Protein AF-A0A084W776-F1 (afdb_monomer_lite)

InterPro domains:
  IPR031701 Homeobox protein SIX1, N-terminal SD domain [PF16878] (40-99)

Secondary structure (DSSP, 8-state):
-----------PPPPPPPP----------------------HHHHHHHHHHHHHTT-HHHHHHHHHHS-TT-TTHHHHHT-HHHHHHHHHHHHHTT---

Radius of gyration: 31.27 Å; chains: 1; bounding box: 95×50×40 Å

pLDDT: mean 70.88, std 15.48, range [46.03, 92.38]

Structure (mmCIF, N/CA/C/O backbone):
data_AF-A0A084W776-F1
#
_entry.id   AF-A0A084W776-F1
#
loop_
_atom_site.group_PDB
_atom_site.id
_atom_site.type_symbol
_atom_site.label_atom_id
_atom_site.label_alt_id
_atom_site.label_comp_id
_atom_site.label_asym_id
_atom_site.label_entity_id
_atom_site.label_seq_id
_atom_site.pdbx_PDB_ins_code
_atom_site.Cartn_x
_atom_site.Cartn_y
_atom_site.Cartn_z
_atom_site.occupancy
_atom_site.B_iso_or_equiv
_atom_site.auth_seq_id
_atom_site.auth_comp_id
_atom_site.auth_asym_id
_atom_site.auth_atom_id
_atom_site.pdbx_PDB_model_num
ATOM 1 N N . MET A 1 1 ? -83.145 31.725 4.572 1.00 51.12 1 MET A N 1
ATOM 2 C CA . MET A 1 1 ? -83.324 32.015 3.129 1.00 51.12 1 MET A CA 1
ATOM 3 C C . MET A 1 1 ? -81.956 32.486 2.643 1.00 51.12 1 MET A C 1
ATOM 5 O O . MET A 1 1 ? -81.439 33.392 3.265 1.00 51.12 1 MET A O 1
ATOM 9 N N . ALA A 1 2 ? -81.236 31.875 1.710 1.00 50.31 2 ALA A N 1
ATOM 10 C CA . ALA A 1 2 ? -81.645 31.116 0.544 1.00 50.31 2 ALA A CA 1
ATOM 11 C C . ALA A 1 2 ? -80.713 29.916 0.293 1.00 50.31 2 ALA A C 1
ATOM 13 O O . ALA A 1 2 ? -79.549 29.898 0.684 1.00 50.31 2 ALA A O 1
ATOM 14 N N . VAL A 1 3 ? -81.297 28.918 -0.356 1.00 51.03 3 VAL A N 1
ATOM 15 C CA . VAL A 1 3 ? -80.653 27.759 -0.963 1.00 51.03 3 VAL A CA 1
ATOM 16 C C . VAL A 1 3 ? -79.890 28.171 -2.224 1.00 51.03 3 VAL A C 1
ATOM 18 O O . VAL A 1 3 ? -80.374 28.998 -2.993 1.00 51.03 3 VAL A O 1
ATOM 21 N N . GLY A 1 4 ? -78.734 27.549 -2.454 1.00 50.03 4 GLY A N 1
ATOM 22 C CA . GLY A 1 4 ? -78.069 27.533 -3.756 1.00 50.03 4 GLY A CA 1
ATOM 23 C C . GLY A 1 4 ? -76.675 26.892 -3.727 1.00 50.03 4 GLY A C 1
ATOM 24 O O . GLY A 1 4 ? -75.698 27.591 -3.480 1.00 50.03 4 GLY A O 1
ATOM 25 N N . PRO A 1 5 ? -76.557 25.579 -3.981 1.00 61.25 5 PRO A N 1
ATOM 26 C CA . PRO A 1 5 ? -75.350 24.933 -4.515 1.00 61.25 5 PRO A CA 1
ATOM 27 C C . PRO A 1 5 ? -75.637 24.383 -5.942 1.00 61.25 5 PRO A C 1
ATOM 29 O O . PRO A 1 5 ? -76.776 24.496 -6.397 1.00 61.25 5 PRO A O 1
ATOM 32 N N . PRO A 1 6 ? -74.750 23.611 -6.605 1.00 59.25 6 PRO A N 1
ATOM 33 C CA . PRO A 1 6 ? -73.287 23.661 -6.770 1.00 59.25 6 PRO A CA 1
ATOM 34 C C . PRO A 1 6 ? -72.893 23.552 -8.281 1.00 59.25 6 PRO A C 1
ATOM 36 O O . PRO A 1 6 ? -73.735 23.716 -9.157 1.00 59.25 6 PRO A O 1
ATOM 39 N N . THR A 1 7 ? -71.642 23.146 -8.564 1.00 60.44 7 THR A N 1
ATOM 40 C CA . THR A 1 7 ? -71.061 22.654 -9.848 1.00 60.44 7 THR A CA 1
ATOM 41 C C . THR A 1 7 ? -70.506 23.744 -10.779 1.00 60.44 7 THR A C 1
ATOM 43 O O . THR A 1 7 ? -71.134 24.768 -10.982 1.00 60.44 7 THR A O 1
ATOM 46 N N . GLY A 1 8 ? -69.301 23.661 -11.345 1.00 46.03 8 GLY A N 1
ATOM 47 C CA . GLY A 1 8 ? -68.399 22.530 -11.578 1.00 46.03 8 GLY A CA 1
ATOM 48 C C . GLY A 1 8 ? -68.090 22.461 -13.080 1.00 46.03 8 GLY A C 1
ATOM 49 O O . GLY A 1 8 ? -69.009 22.295 -13.869 1.00 46.03 8 GLY A O 1
ATOM 50 N N . GLY A 1 9 ? -66.818 22.589 -13.473 1.00 50.72 9 GLY A N 1
ATOM 51 C CA . GLY A 1 9 ? -66.359 22.434 -14.865 1.00 50.72 9 GLY A CA 1
ATOM 52 C C . GLY A 1 9 ? -65.333 23.506 -15.245 1.00 50.72 9 GLY A C 1
ATOM 53 O O . GLY A 1 9 ? -65.693 24.644 -15.502 1.00 50.72 9 GLY A O 1
ATOM 54 N N . SER A 1 10 ? -64.031 23.265 -15.084 1.00 57.62 10 SER A N 1
ATOM 55 C CA . SER A 1 10 ? -63.167 22.523 -16.023 1.00 57.62 10 SER A CA 1
ATOM 56 C C . SER A 1 10 ? -63.066 23.200 -17.395 1.00 57.62 10 SER A C 1
ATOM 58 O O . SER A 1 10 ? -63.825 22.891 -18.305 1.00 57.62 10 SER A O 1
ATOM 60 N N . GLY A 1 11 ? -62.081 24.088 -17.552 1.00 52.09 11 GLY A N 1
ATOM 61 C CA . GLY A 1 11 ? -61.687 24.679 -18.833 1.00 52.09 11 GLY A CA 1
ATOM 62 C C . GLY A 1 11 ? -60.196 25.001 -18.819 1.00 52.09 11 GLY A C 1
ATOM 63 O O . GLY A 1 11 ? -59.794 26.089 -18.426 1.00 52.09 11 GLY A O 1
ATOM 64 N N . ASN A 1 12 ? -59.386 23.997 -19.153 1.00 60.50 12 ASN A N 1
ATOM 65 C CA . ASN A 1 12 ? -57.923 24.037 -19.230 1.00 60.50 12 ASN A CA 1
ATOM 66 C C . ASN A 1 12 ? -57.446 25.089 -20.268 1.00 60.50 12 ASN A C 1
ATOM 68 O O . ASN A 1 12 ? -58.114 25.241 -21.294 1.00 60.50 12 ASN A O 1
ATOM 72 N N . PRO A 1 13 ? -56.319 25.800 -20.054 1.00 66.12 13 PRO A N 1
ATOM 73 C CA . PRO A 1 13 ? -55.752 26.708 -21.055 1.00 66.12 13 PRO A CA 1
ATOM 74 C C . PRO A 1 13 ? -55.250 25.979 -22.328 1.00 66.12 13 PRO A C 1
ATOM 76 O O . PRO A 1 13 ? -54.944 24.787 -22.276 1.00 66.12 13 PRO A O 1
ATOM 79 N N . PRO A 1 14 ? -55.168 26.688 -23.475 1.00 67.06 14 PRO A N 1
ATOM 80 C CA . PRO A 1 14 ? -54.764 26.155 -24.785 1.00 67.06 14 PRO A CA 1
ATOM 81 C C . PRO A 1 14 ? -53.314 25.618 -24.827 1.00 67.06 14 PRO A C 1
ATOM 83 O O . PRO A 1 14 ? -52.508 25.928 -23.948 1.00 67.06 14 PRO A O 1
ATOM 86 N N . PRO A 1 15 ? -52.962 24.807 -25.848 1.00 57.78 15 PRO A N 1
ATOM 87 C CA . PRO A 1 15 ? -51.742 24.004 -25.859 1.00 57.78 15 PRO A CA 1
ATOM 88 C C . PRO A 1 15 ? -50.483 24.859 -26.030 1.00 57.78 15 PRO A C 1
ATOM 90 O O . PRO A 1 15 ? -50.262 25.477 -27.070 1.00 57.78 15 PRO A O 1
ATOM 93 N N . HIS A 1 16 ? -49.615 24.836 -25.021 1.00 63.41 16 HIS A N 1
ATOM 94 C CA . HIS A 1 16 ? -48.221 25.237 -25.178 1.00 63.41 16 HIS A CA 1
ATOM 95 C C . HIS A 1 16 ? -47.501 24.211 -26.074 1.00 63.41 16 HIS A C 1
ATOM 97 O O . HIS A 1 16 ? -47.747 23.009 -25.926 1.00 63.41 16 HIS A O 1
ATOM 103 N N . PRO A 1 17 ? -46.609 24.633 -26.988 1.00 59.88 17 PRO A N 1
ATOM 104 C CA . PRO A 1 17 ? -45.782 23.701 -27.741 1.00 59.88 17 PRO A CA 1
ATOM 105 C C . PRO A 1 17 ? -44.897 22.914 -26.766 1.00 59.88 17 PRO A C 1
ATOM 107 O O . PRO A 1 17 ? -44.188 23.492 -25.942 1.00 59.88 17 PRO A O 1
ATOM 110 N N . ALA A 1 18 ? -44.982 21.586 -26.843 1.00 54.16 18 ALA A N 1
ATOM 111 C CA . ALA A 1 18 ? -44.178 20.675 -26.044 1.00 54.16 18 ALA A CA 1
ATOM 112 C C . ALA A 1 18 ? -42.676 20.976 -26.226 1.00 54.16 18 ALA A C 1
ATOM 114 O O . ALA A 1 18 ? -42.231 21.154 -27.365 1.00 54.16 18 ALA A O 1
ATOM 115 N N . PRO A 1 19 ? -41.868 21.005 -25.150 1.00 65.00 19 PRO A N 1
ATOM 116 C CA . PRO A 1 19 ? -40.421 20.974 -25.301 1.00 65.00 19 PRO A CA 1
ATOM 117 C C . PRO A 1 19 ? -40.025 19.650 -25.977 1.00 65.00 19 PRO A C 1
ATOM 119 O O . PRO A 1 19 ? -40.644 18.618 -25.693 1.00 65.00 19 PRO A O 1
ATOM 122 N N . PRO A 1 20 ? -39.009 19.631 -26.858 1.00 59.19 20 PRO A N 1
ATOM 123 C CA . PRO A 1 20 ? -38.501 18.380 -27.394 1.00 59.19 20 PRO A CA 1
ATOM 124 C C . PRO A 1 20 ? -37.993 17.527 -26.228 1.00 59.19 20 PRO A C 1
ATOM 126 O O . PRO A 1 20 ? -37.001 17.856 -25.578 1.00 59.19 20 PRO A O 1
ATOM 129 N N .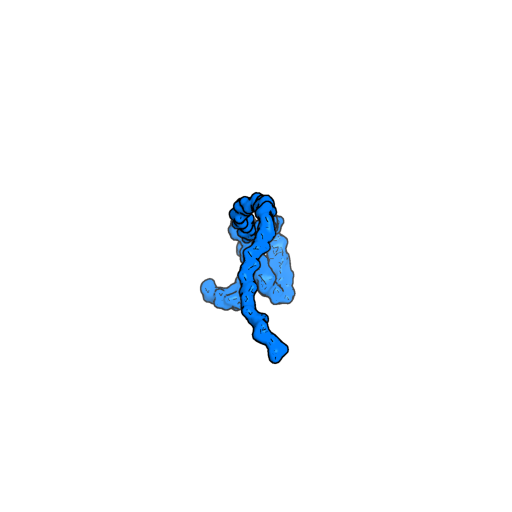 VAL A 1 21 ? -38.707 16.434 -25.958 1.00 55.50 21 VAL A N 1
ATOM 130 C CA . VAL A 1 21 ? -38.248 15.320 -25.132 1.00 55.50 21 VAL A CA 1
ATOM 131 C C . VAL A 1 21 ? -36.968 14.787 -25.759 1.00 55.50 21 VAL A C 1
ATOM 133 O O . VAL A 1 21 ? -37.000 14.012 -26.710 1.00 55.50 21 VAL A O 1
ATOM 136 N N . GLN A 1 22 ? -35.828 15.255 -25.257 1.00 56.84 22 GLN A N 1
ATOM 137 C CA . GLN A 1 22 ? -34.552 14.630 -25.550 1.00 56.84 22 GLN A CA 1
ATOM 138 C C . GLN A 1 22 ? -34.550 13.245 -24.898 1.00 56.84 22 GLN A C 1
ATOM 140 O O . GLN A 1 22 ? -34.669 13.158 -23.669 1.00 56.84 22 GLN A O 1
ATOM 145 N N . PRO A 1 23 ? -34.419 12.153 -25.668 1.00 51.50 23 PRO A N 1
ATOM 146 C CA . PRO A 1 23 ? -34.101 10.868 -25.087 1.00 51.50 23 PRO A CA 1
ATOM 147 C C . PRO A 1 23 ? -32.646 10.946 -24.631 1.00 51.50 23 PRO A C 1
ATOM 149 O O . PRO A 1 23 ? -31.726 10.766 -25.422 1.00 51.50 23 PRO A O 1
ATOM 152 N N . HIS A 1 24 ? -32.431 11.246 -23.355 1.00 53.59 24 HIS A N 1
ATOM 153 C CA . HIS A 1 24 ? -31.173 10.923 -22.706 1.00 53.59 24 HIS A CA 1
ATOM 154 C C . HIS A 1 24 ? -31.263 9.449 -22.292 1.00 53.59 24 HIS A C 1
ATOM 156 O O . HIS A 1 24 ? -31.883 9.156 -21.265 1.00 53.59 24 HIS A O 1
ATOM 162 N N . PRO A 1 25 ? -30.658 8.486 -23.011 1.00 53.50 25 PRO A N 1
ATOM 163 C CA . PRO A 1 25 ? -30.116 7.357 -22.293 1.00 53.50 25 PRO A CA 1
ATOM 164 C C . PRO A 1 25 ? -29.0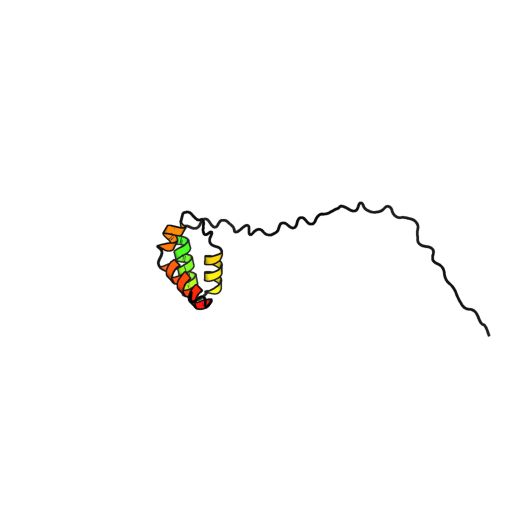44 7.952 -21.383 1.00 53.50 25 PRO A C 1
ATOM 166 O O . PRO A 1 25 ? -28.071 8.551 -21.844 1.00 53.50 25 PRO A O 1
ATOM 169 N N . ILE A 1 26 ? -29.297 7.856 -20.082 1.00 54.50 26 ILE A N 1
ATOM 170 C CA . ILE A 1 26 ? -28.336 8.087 -19.013 1.00 54.50 26 ILE A CA 1
ATOM 171 C C . ILE A 1 26 ? -27.166 7.143 -19.293 1.00 54.50 26 ILE A C 1
ATOM 173 O O . ILE A 1 26 ? -27.121 6.018 -18.803 1.00 54.50 26 ILE A O 1
ATOM 177 N N . LEU A 1 27 ? -26.223 7.576 -20.127 1.00 55.28 27 LEU A N 1
ATOM 178 C CA . LEU A 1 27 ? -24.911 6.974 -20.182 1.00 55.28 27 LEU A CA 1
ATOM 179 C C . LEU A 1 27 ? -24.192 7.537 -18.968 1.00 55.28 27 LEU A C 1
ATOM 181 O O . LEU A 1 27 ? -23.409 8.475 -19.067 1.00 55.28 27 LEU A O 1
ATOM 185 N N . ALA A 1 28 ? -24.539 7.009 -17.793 1.00 54.47 28 ALA A N 1
ATOM 186 C CA . ALA A 1 28 ? -23.638 7.079 -16.669 1.00 54.47 28 ALA A CA 1
ATOM 187 C C . ALA A 1 28 ? -22.313 6.511 -17.192 1.00 54.47 28 ALA A C 1
ATOM 189 O O . ALA A 1 28 ? -22.270 5.326 -17.548 1.00 54.47 28 ALA A O 1
ATOM 190 N N . PRO A 1 29 ? -21.228 7.301 -17.263 1.00 49.34 29 PRO A N 1
ATOM 191 C CA . PRO A 1 29 ? -19.933 6.684 -17.159 1.00 49.34 29 PRO A CA 1
ATOM 192 C C . PRO A 1 29 ? -19.989 6.072 -15.768 1.00 49.34 29 PRO A C 1
ATOM 194 O O . PRO A 1 29 ? -19.977 6.775 -14.756 1.00 49.34 29 PRO A O 1
ATOM 197 N N . SER A 1 30 ? -20.133 4.751 -15.709 1.00 52.66 30 SER A N 1
ATOM 198 C CA . SER A 1 30 ? -19.641 4.042 -14.541 1.00 52.66 30 SER A CA 1
ATOM 199 C C . SER A 1 30 ? -18.270 4.659 -14.265 1.00 52.66 30 SER A C 1
ATOM 201 O O . SER A 1 30 ? -17.495 4.781 -15.223 1.00 52.66 30 SER A O 1
ATOM 203 N N . PRO A 1 31 ? -17.947 5.100 -13.039 1.00 53.69 31 PRO A N 1
ATOM 204 C CA . PRO A 1 31 ? -16.561 5.304 -12.691 1.00 53.69 31 PRO A CA 1
ATOM 205 C C . PRO A 1 31 ? -15.950 3.902 -12.714 1.00 53.69 31 PRO A C 1
ATOM 207 O O . PRO A 1 31 ? -15.772 3.259 -11.683 1.00 53.69 31 PRO A O 1
ATOM 210 N N . LEU A 1 32 ? -15.677 3.389 -13.920 1.00 51.97 32 LEU A N 1
ATOM 211 C CA . LEU A 1 32 ? -14.557 2.519 -14.168 1.00 51.97 32 LEU A CA 1
ATOM 212 C C . LEU A 1 32 ? -13.415 3.344 -13.646 1.00 51.97 32 LEU A C 1
ATOM 214 O O . LEU A 1 32 ? -12.976 4.269 -14.323 1.00 51.97 32 LEU A O 1
ATOM 218 N N . PHE A 1 33 ? -13.134 3.099 -12.368 1.00 56.59 33 PHE A N 1
ATOM 219 C CA . PHE A 1 33 ? -11.941 3.408 -11.630 1.00 56.59 33 PHE A CA 1
ATOM 220 C C . PHE A 1 33 ? -10.846 3.754 -12.633 1.00 56.59 33 PHE A C 1
ATOM 222 O O . PHE A 1 33 ? -10.068 2.898 -13.050 1.00 56.59 33 PHE A O 1
ATOM 229 N N . ALA A 1 34 ? -10.803 5.023 -13.043 1.00 49.97 34 ALA A N 1
ATOM 230 C CA . ALA A 1 34 ? -9.621 5.616 -13.612 1.00 49.97 34 ALA A CA 1
ATOM 231 C C . ALA A 1 34 ? -8.729 5.748 -12.389 1.00 49.97 34 ALA A C 1
ATOM 233 O O . ALA A 1 34 ? -8.601 6.818 -11.799 1.00 49.97 34 ALA A O 1
ATOM 234 N N . LEU A 1 35 ? -8.249 4.594 -11.912 1.00 51.47 35 LEU A N 1
ATOM 235 C CA . LEU A 1 35 ? -7.160 4.547 -10.979 1.00 51.47 35 LEU A CA 1
ATOM 236 C C . LEU A 1 35 ? -6.087 5.325 -11.720 1.00 51.47 35 LEU A C 1
ATOM 238 O O . LEU A 1 35 ? -5.732 4.920 -12.835 1.00 51.47 35 LEU A O 1
ATOM 242 N N . PRO A 1 36 ? -5.646 6.477 -11.189 1.00 48.25 36 PRO A N 1
ATOM 243 C CA . PRO A 1 36 ? -4.448 7.091 -11.717 1.00 48.25 36 PRO A CA 1
ATOM 244 C C . PRO A 1 36 ? -3.428 5.961 -11.802 1.00 48.25 36 PRO A C 1
ATOM 246 O O . PRO A 1 36 ? -3.233 5.234 -10.828 1.00 48.25 36 PRO A O 1
ATOM 249 N N . THR A 1 37 ? -2.881 5.719 -12.991 1.00 54.62 37 THR A N 1
ATOM 250 C CA . THR A 1 37 ? -1.776 4.776 -13.118 1.00 54.62 37 THR A CA 1
ATOM 251 C C . THR A 1 37 ? -0.641 5.391 -12.317 1.00 54.62 37 THR A C 1
ATOM 253 O O . THR A 1 37 ? 0.020 6.331 -12.752 1.00 54.62 37 THR A O 1
ATOM 256 N N . LEU A 1 38 ? -0.514 4.977 -11.061 1.00 55.28 38 LEU A N 1
ATOM 257 C CA . LEU A 1 38 ? 0.498 5.505 -10.177 1.00 55.28 38 LEU A CA 1
ATOM 258 C C . LEU A 1 38 ? 1.802 4.834 -10.591 1.00 55.28 38 LEU A C 1
ATOM 260 O O . LEU A 1 38 ? 2.093 3.709 -10.198 1.00 55.28 38 LEU A O 1
ATOM 264 N N . ASN A 1 39 ? 2.564 5.510 -11.452 1.00 59.94 39 ASN A N 1
ATOM 265 C CA . ASN A 1 39 ? 3.897 5.098 -11.882 1.00 59.94 39 ASN A CA 1
ATOM 266 C C . ASN A 1 39 ? 4.904 5.226 -10.724 1.00 59.94 39 ASN A C 1
ATOM 268 O O . ASN A 1 39 ? 5.828 6.034 -10.782 1.00 59.94 39 ASN A O 1
ATOM 272 N N . PHE A 1 40 ? 4.720 4.436 -9.668 1.00 66.94 40 PHE A N 1
ATOM 273 C CA . PHE A 1 40 ? 5.665 4.343 -8.564 1.00 66.94 40 PHE A CA 1
ATOM 274 C C . PHE A 1 40 ? 6.769 3.327 -8.869 1.00 66.94 40 PHE A C 1
ATOM 276 O O . PHE A 1 40 ? 6.537 2.263 -9.455 1.00 66.94 40 PHE A O 1
ATOM 283 N N . THR A 1 41 ? 7.988 3.647 -8.445 1.00 79.75 41 THR A N 1
ATOM 284 C CA . THR A 1 41 ? 9.094 2.681 -8.402 1.00 79.75 41 THR A CA 1
ATOM 285 C C . THR A 1 41 ? 8.945 1.765 -7.185 1.00 79.75 41 THR A C 1
ATOM 287 O O . THR A 1 41 ? 8.322 2.152 -6.196 1.00 79.75 41 THR A O 1
ATOM 290 N N . ALA A 1 42 ? 9.532 0.562 -7.215 1.00 77.62 42 ALA A N 1
ATOM 291 C CA . ALA A 1 42 ? 9.464 -0.369 -6.080 1.00 77.62 42 ALA A CA 1
ATOM 292 C C . ALA A 1 42 ? 9.979 0.268 -4.774 1.00 77.62 42 ALA A C 1
ATOM 294 O O . ALA A 1 42 ? 9.370 0.101 -3.720 1.00 77.62 42 ALA A O 1
ATOM 295 N N . SER A 1 43 ? 11.031 1.089 -4.871 1.00 82.69 43 SER A N 1
ATOM 296 C CA . SER A 1 43 ? 11.570 1.851 -3.741 1.00 82.69 43 SER A CA 1
ATOM 297 C C . SER A 1 43 ? 10.557 2.839 -3.152 1.00 82.69 43 SER A C 1
ATOM 299 O O . SER A 1 43 ? 10.402 2.884 -1.937 1.00 82.69 43 SER A O 1
ATOM 301 N N . GLN A 1 44 ? 9.812 3.577 -3.984 1.00 86.56 44 GLN A N 1
ATOM 302 C CA . GLN A 1 44 ? 8.788 4.507 -3.491 1.00 86.56 44 GLN A CA 1
ATOM 303 C C . GLN A 1 44 ? 7.647 3.778 -2.787 1.00 86.56 44 GLN A C 1
ATOM 305 O O . GLN A 1 44 ? 7.188 4.218 -1.737 1.00 86.56 44 GLN A O 1
ATOM 310 N N . VAL A 1 45 ? 7.194 2.657 -3.348 1.00 86.25 45 VAL A N 1
ATOM 311 C CA . VAL A 1 45 ? 6.130 1.861 -2.731 1.00 86.25 45 VAL A CA 1
ATOM 312 C C . VAL A 1 45 ? 6.597 1.277 -1.394 1.00 86.25 45 VAL A C 1
ATOM 314 O O . VAL A 1 45 ? 5.821 1.286 -0.442 1.00 86.25 45 VAL A O 1
ATOM 317 N N . ALA A 1 46 ? 7.857 0.836 -1.292 1.00 86.69 46 ALA A N 1
ATOM 318 C CA . ALA A 1 46 ? 8.448 0.389 -0.032 1.00 86.69 46 ALA A CA 1
ATOM 319 C C . ALA A 1 46 ? 8.453 1.509 1.021 1.00 86.69 46 ALA A C 1
ATOM 321 O O . ALA A 1 46 ? 7.929 1.301 2.111 1.00 86.69 46 ALA A O 1
ATOM 322 N N . THR A 1 47 ? 8.923 2.715 0.674 1.00 88.50 47 THR A N 1
ATOM 323 C CA . THR A 1 47 ? 8.902 3.873 1.586 1.00 88.50 47 THR A CA 1
ATOM 324 C C . THR A 1 47 ? 7.484 4.230 2.040 1.00 88.50 47 THR A C 1
ATOM 326 O O . THR A 1 47 ? 7.270 4.502 3.218 1.00 88.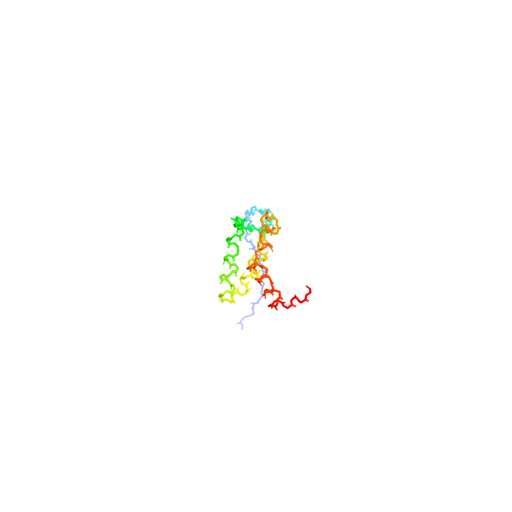50 47 THR A O 1
ATOM 329 N N . VAL A 1 48 ? 6.494 4.193 1.139 1.00 89.69 48 VAL A N 1
ATOM 330 C CA . VAL A 1 48 ? 5.087 4.454 1.496 1.00 89.69 48 VAL A CA 1
ATOM 331 C C . VAL A 1 48 ? 4.544 3.380 2.441 1.00 89.69 48 VAL A C 1
ATOM 333 O O . VAL A 1 48 ? 3.858 3.722 3.401 1.00 89.69 48 VAL A O 1
ATOM 336 N N . CYS A 1 49 ? 4.858 2.101 2.202 1.00 89.38 49 CYS A N 1
ATOM 337 C CA . CYS A 1 49 ? 4.458 1.013 3.099 1.00 89.38 49 CYS A CA 1
ATOM 338 C C . CYS A 1 49 ? 5.059 1.192 4.496 1.00 89.38 49 CYS A C 1
ATOM 340 O O . CYS A 1 49 ? 4.339 1.058 5.479 1.00 89.38 49 CYS A O 1
ATOM 342 N N . GLU A 1 50 ? 6.340 1.552 4.570 1.00 90.69 50 GLU A N 1
ATOM 343 C CA . GLU A 1 50 ? 7.071 1.765 5.821 1.00 90.69 50 GLU A CA 1
ATOM 344 C C . GLU A 1 50 ? 6.488 2.944 6.616 1.00 90.69 50 GLU A C 1
ATOM 346 O O . GLU A 1 50 ? 6.108 2.783 7.770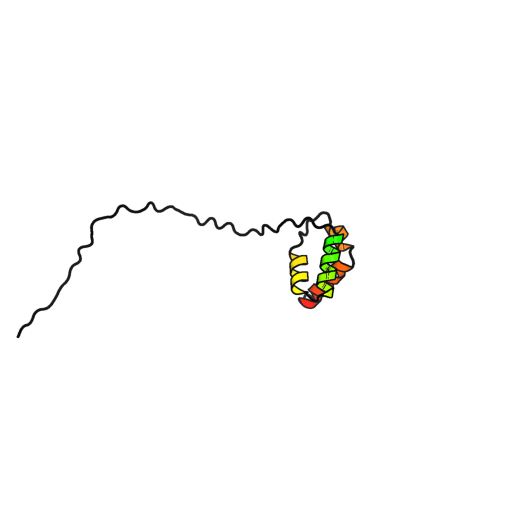 1.00 90.69 50 GLU A O 1
ATOM 351 N N . THR A 1 51 ? 6.258 4.091 5.967 1.00 92.38 51 THR A N 1
ATOM 352 C CA . THR A 1 51 ? 5.665 5.274 6.623 1.00 92.38 51 THR A CA 1
ATOM 353 C C . THR A 1 51 ? 4.242 5.014 7.132 1.00 92.38 51 THR A C 1
ATOM 355 O O . THR A 1 51 ? 3.863 5.482 8.210 1.00 92.38 51 THR A O 1
ATOM 358 N N . LEU A 1 52 ? 3.425 4.294 6.353 1.00 91.19 52 LEU A N 1
ATOM 359 C CA . LEU A 1 52 ? 2.055 3.945 6.743 1.00 91.19 52 LEU A CA 1
ATOM 360 C C . LEU A 1 52 ? 2.036 2.918 7.882 1.00 91.19 52 LEU A C 1
ATOM 362 O O . LEU A 1 52 ? 1.193 3.024 8.771 1.00 91.19 52 LEU A O 1
ATOM 366 N N . GLU A 1 53 ? 2.969 1.964 7.877 1.00 89.56 53 GLU A N 1
ATOM 367 C CA . GLU A 1 53 ? 3.170 1.019 8.976 1.00 89.56 53 GLU A CA 1
ATOM 368 C C . GLU A 1 53 ? 3.598 1.740 10.262 1.00 89.56 53 GLU A C 1
ATOM 370 O O . GLU A 1 53 ? 2.964 1.545 11.299 1.00 89.56 53 GLU A O 1
ATOM 375 N N . GLU A 1 54 ? 4.607 2.615 10.199 1.00 89.44 54 GLU A N 1
ATOM 376 C CA . GLU A 1 54 ? 5.104 3.383 11.351 1.00 89.44 54 GLU A CA 1
ATOM 377 C C . GLU A 1 54 ? 4.041 4.320 11.933 1.00 89.44 54 GLU A C 1
ATOM 379 O O . GLU A 1 54 ? 3.948 4.488 13.149 1.00 89.44 54 GLU A O 1
ATOM 384 N N . SER A 1 55 ? 3.202 4.901 11.073 1.00 90.62 55 SER A N 1
ATOM 385 C CA . SER A 1 55 ? 2.064 5.722 11.504 1.00 90.62 55 SER A CA 1
ATOM 386 C C . SER A 1 55 ? 0.908 4.891 12.078 1.00 90.62 55 SER A C 1
ATOM 388 O O . SER A 1 55 ? 0.003 5.455 12.691 1.00 90.62 55 SER A O 1
ATOM 390 N N . GLY A 1 56 ? 0.906 3.568 11.873 1.00 89.06 56 GLY A N 1
ATOM 391 C CA . GLY A 1 56 ? -0.194 2.678 12.251 1.00 89.06 56 GLY A CA 1
ATOM 392 C C . GLY A 1 56 ? -1.455 2.847 11.395 1.00 89.06 56 GLY A C 1
ATOM 393 O O . GLY A 1 56 ? -2.542 2.449 11.815 1.00 89.06 56 GLY A O 1
ATOM 394 N N . ASP A 1 57 ? -1.341 3.428 10.198 1.00 90.81 57 ASP A N 1
ATOM 395 C CA . ASP A 1 57 ? -2.471 3.744 9.316 1.00 90.81 57 ASP A CA 1
ATOM 396 C C . ASP A 1 57 ? -2.791 2.545 8.400 1.00 90.81 57 ASP A C 1
ATOM 398 O O . ASP A 1 57 ? -2.586 2.550 7.180 1.00 90.81 57 ASP A O 1
ATOM 402 N N . I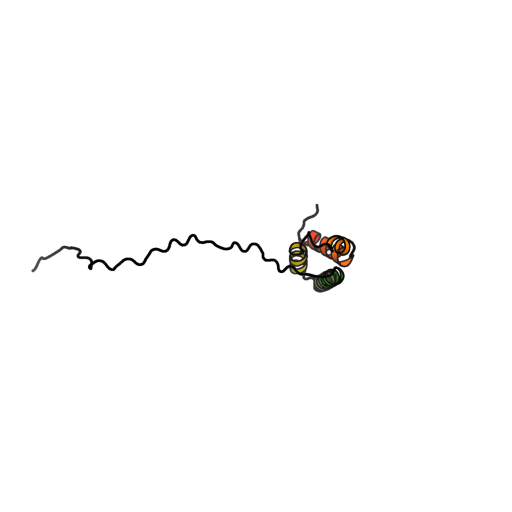LE A 1 58 ? -3.246 1.454 9.028 1.00 89.50 58 ILE A N 1
ATOM 403 C CA . ILE A 1 58 ? -3.438 0.152 8.369 1.00 89.50 58 ILE A CA 1
ATOM 404 C C . ILE A 1 58 ? -4.569 0.203 7.334 1.00 89.50 58 ILE A C 1
ATOM 406 O O . ILE A 1 58 ? -4.487 -0.459 6.300 1.00 89.50 58 ILE A O 1
ATOM 410 N N . GLU A 1 59 ? -5.601 1.020 7.555 1.00 89.44 59 GLU A N 1
ATOM 411 C CA . GLU A 1 59 ? -6.692 1.198 6.590 1.00 89.44 59 GLU A CA 1
ATOM 412 C C . GLU A 1 59 ? -6.189 1.811 5.276 1.00 89.44 59 GLU A C 1
ATOM 414 O O . GLU A 1 59 ? -6.532 1.334 4.187 1.00 89.44 59 GLU A O 1
ATOM 419 N N . ARG A 1 60 ? -5.324 2.833 5.353 1.00 88.88 60 ARG A N 1
ATOM 420 C CA . ARG A 1 60 ? -4.691 3.415 4.162 1.00 88.88 60 ARG A CA 1
ATOM 421 C C . ARG A 1 60 ? -3.686 2.470 3.535 1.00 88.88 60 ARG A C 1
ATOM 423 O O . ARG A 1 60 ? -3.653 2.389 2.309 1.00 88.88 60 ARG A O 1
ATOM 430 N N . LEU A 1 61 ? -2.923 1.730 4.337 1.00 89.31 61 LEU A N 1
ATOM 431 C CA . LEU A 1 61 ? -2.003 0.703 3.849 1.00 89.31 61 LEU A CA 1
ATOM 432 C C . LEU A 1 61 ? -2.745 -0.374 3.048 1.00 89.31 61 LEU A C 1
ATOM 434 O O . LEU A 1 61 ? -2.348 -0.706 1.931 1.00 89.31 61 LEU A O 1
ATOM 438 N N . ALA A 1 62 ? -3.876 -0.855 3.566 1.00 88.12 62 ALA A N 1
ATOM 439 C CA . ALA A 1 62 ? -4.747 -1.796 2.876 1.00 88.12 62 ALA A CA 1
ATOM 440 C C . ALA A 1 62 ? -5.295 -1.188 1.580 1.00 88.12 62 ALA A C 1
ATOM 442 O O . ALA A 1 62 ? -5.155 -1.781 0.512 1.00 88.12 62 ALA A O 1
ATOM 443 N N . ARG A 1 63 ? -5.855 0.028 1.632 1.00 86.25 63 ARG A N 1
ATOM 444 C CA . ARG A 1 63 ? -6.375 0.719 0.443 1.00 86.25 63 ARG A CA 1
ATOM 445 C C . ARG A 1 63 ? -5.295 0.898 -0.625 1.00 86.25 63 ARG A C 1
ATOM 447 O O . ARG A 1 63 ? -5.584 0.703 -1.803 1.00 86.25 63 ARG A O 1
ATOM 454 N N . PHE A 1 64 ? -4.076 1.245 -0.220 1.00 86.56 64 PHE A N 1
ATOM 455 C CA . PHE A 1 64 ? -2.928 1.427 -1.099 1.00 86.56 64 PHE A CA 1
ATOM 456 C C . PHE A 1 64 ? -2.535 0.111 -1.772 1.00 86.56 64 PHE A C 1
ATOM 458 O O . PHE A 1 64 ? -2.529 0.048 -2.998 1.00 86.56 64 PHE A O 1
ATOM 465 N N . LEU A 1 65 ? -2.334 -0.961 -0.998 1.00 83.12 65 LEU A N 1
ATOM 466 C CA . LEU A 1 65 ? -2.019 -2.293 -1.525 1.00 83.12 65 LEU A CA 1
ATOM 467 C C . LEU A 1 65 ? -3.101 -2.833 -2.472 1.00 83.12 65 LEU A C 1
ATOM 469 O O . LEU A 1 65 ? -2.772 -3.461 -3.473 1.00 83.12 65 LEU A O 1
ATOM 473 N N . TRP A 1 66 ? -4.377 -2.564 -2.189 1.00 81.81 66 TRP A N 1
ATOM 474 C CA . TRP A 1 66 ? -5.501 -2.949 -3.052 1.00 81.81 66 TRP A CA 1
ATOM 475 C C . TRP A 1 66 ? -5.633 -2.080 -4.308 1.00 81.81 66 TRP A C 1
ATOM 477 O O . TRP A 1 66 ? -6.180 -2.531 -5.311 1.00 81.81 66 TRP A O 1
ATOM 487 N N . SER A 1 67 ? -5.166 -0.832 -4.253 1.00 77.75 67 SER A N 1
ATOM 488 C CA . SER A 1 67 ? -5.208 0.099 -5.387 1.00 77.75 67 SER A CA 1
ATOM 489 C C . SER A 1 67 ? -3.981 -0.019 -6.287 1.00 77.75 67 SER A C 1
ATOM 491 O O . SER A 1 67 ? -3.994 0.523 -7.391 1.00 77.75 67 SER A O 1
ATOM 493 N N . LEU A 1 68 ? -2.927 -0.707 -5.834 1.00 75.00 68 LEU A N 1
ATOM 494 C CA . LEU A 1 68 ? -1.755 -0.982 -6.652 1.00 75.00 68 LEU A CA 1
ATOM 495 C C . LEU A 1 68 ? -2.148 -1.886 -7.829 1.00 75.00 68 LEU A C 1
ATOM 497 O O . LEU A 1 68 ? -2.692 -2.975 -7.622 1.00 75.00 68 LEU A O 1
ATOM 501 N N . PRO A 1 69 ? -1.847 -1.484 -9.075 1.00 62.84 69 PRO A N 1
ATOM 502 C CA . PRO A 1 69 ? -2.057 -2.348 -10.223 1.00 62.84 69 PRO A CA 1
ATOM 503 C C . PRO A 1 69 ? -1.224 -3.626 -10.078 1.00 62.84 69 PRO A C 1
ATOM 505 O O . PRO A 1 69 ? 0.005 -3.594 -10.144 1.00 62.84 69 PRO A O 1
ATOM 508 N N . VAL A 1 70 ? -1.900 -4.771 -9.956 1.00 58.06 70 VAL A N 1
ATOM 509 C CA . VAL A 1 70 ? -1.285 -6.116 -9.971 1.00 58.06 70 VAL A CA 1
ATOM 510 C C . VAL A 1 70 ? -0.487 -6.406 -11.252 1.00 58.06 70 VAL A C 1
ATOM 512 O O . VAL A 1 70 ? 0.261 -7.374 -11.306 1.00 58.06 70 VAL A O 1
ATOM 515 N N . ALA A 1 71 ? -0.620 -5.552 -12.271 1.00 47.25 71 ALA A N 1
ATOM 516 C CA . ALA A 1 71 ? 0.057 -5.634 -13.559 1.00 47.25 71 ALA A CA 1
ATOM 517 C C . ALA A 1 71 ? 1.203 -4.615 -13.733 1.00 47.25 71 ALA A C 1
ATOM 519 O O . ALA A 1 71 ? 1.629 -4.373 -14.864 1.00 47.25 71 ALA A O 1
ATOM 520 N N . HIS A 1 72 ? 1.716 -3.991 -12.664 1.00 60.94 72 HIS A N 1
ATOM 521 C CA . HIS A 1 72 ? 2.961 -3.236 -12.814 1.00 60.94 72 HIS A CA 1
ATOM 522 C C . HIS A 1 72 ? 4.118 -4.200 -13.127 1.00 60.94 72 HIS A C 1
ATOM 524 O O . HIS A 1 72 ? 4.293 -5.190 -12.417 1.00 60.94 72 HIS A O 1
ATOM 530 N N . PRO A 1 73 ? 4.983 -3.892 -14.110 1.00 59.88 73 PRO A N 1
ATOM 531 C CA . PRO A 1 73 ? 6.186 -4.689 -14.379 1.00 59.88 73 PRO A CA 1
ATOM 532 C C . PRO A 1 73 ? 7.122 -4.794 -13.158 1.00 59.88 73 PRO A C 1
ATOM 534 O O . PRO A 1 73 ? 7.958 -5.687 -13.094 1.00 59.88 73 PRO A O 1
ATOM 537 N N . ASN A 1 74 ? 6.933 -3.922 -12.162 1.00 65.00 74 ASN A N 1
ATOM 538 C CA . ASN A 1 74 ? 7.694 -3.886 -10.917 1.00 65.00 74 ASN A CA 1
ATOM 539 C C . ASN A 1 74 ? 7.081 -4.726 -9.782 1.00 65.00 74 ASN A C 1
ATOM 541 O O . ASN A 1 74 ? 7.635 -4.724 -8.687 1.00 65.00 74 ASN A O 1
ATOM 545 N N . VAL A 1 75 ? 5.965 -5.442 -9.989 1.00 69.88 75 VAL A N 1
ATOM 546 C CA . VAL A 1 75 ? 5.339 -6.257 -8.925 1.00 69.88 75 VAL A CA 1
ATOM 547 C C . VAL A 1 75 ? 6.301 -7.318 -8.387 1.00 69.88 75 VAL A C 1
ATOM 549 O O . VAL A 1 75 ? 6.343 -7.530 -7.182 1.00 69.88 75 VAL A O 1
ATOM 552 N N . THR A 1 76 ? 7.139 -7.918 -9.236 1.00 74.88 76 THR A N 1
ATOM 553 C CA . THR A 1 76 ? 8.172 -8.879 -8.805 1.00 74.88 76 THR A CA 1
ATOM 554 C C . THR A 1 76 ? 9.226 -8.245 -7.890 1.00 74.88 76 THR A C 1
ATOM 556 O O . THR A 1 76 ? 9.728 -8.888 -6.972 1.00 74.88 76 THR A O 1
ATOM 559 N N . GLU A 1 77 ? 9.585 -6.984 -8.132 1.00 76.44 77 GLU A N 1
ATOM 560 C CA . GLU A 1 77 ? 10.554 -6.248 -7.310 1.00 76.44 77 GLU A CA 1
ATOM 561 C C . GLU A 1 77 ? 9.921 -5.771 -6.000 1.00 76.44 77 GLU A C 1
ATOM 563 O O . GLU A 1 77 ? 10.542 -5.793 -4.936 1.00 76.44 77 GLU A O 1
ATOM 568 N N . LEU A 1 78 ? 8.638 -5.429 -6.072 1.00 78.50 78 LEU A N 1
ATOM 569 C CA . LEU A 1 78 ? 7.832 -5.096 -4.919 1.00 78.50 78 LEU A CA 1
ATOM 570 C C . LEU A 1 78 ? 7.638 -6.295 -3.981 1.00 78.50 78 LEU A C 1
ATOM 572 O O . LEU A 1 78 ? 7.744 -6.148 -2.769 1.00 78.50 78 LEU A O 1
ATOM 576 N N . ASP A 1 79 ? 7.422 -7.485 -4.538 1.00 76.06 79 ASP A N 1
ATOM 577 C CA . ASP A 1 79 ? 7.287 -8.732 -3.779 1.00 76.06 79 ASP A CA 1
ATOM 578 C C . ASP A 1 79 ? 8.606 -9.162 -3.109 1.00 76.06 79 ASP A C 1
ATOM 580 O O . ASP A 1 79 ? 8.589 -9.824 -2.078 1.00 76.06 79 ASP A O 1
ATOM 584 N N . ARG A 1 80 ? 9.762 -8.714 -3.622 1.00 82.50 80 ARG A N 1
ATOM 585 C CA . ARG A 1 80 ? 11.065 -8.880 -2.949 1.00 82.50 80 ARG A CA 1
ATOM 586 C C . ARG A 1 80 ? 11.319 -7.890 -1.814 1.00 82.50 80 ARG A C 1
ATOM 588 O O . ARG A 1 80 ? 12.288 -8.069 -1.078 1.00 82.50 80 ARG A O 1
ATOM 595 N N . SER A 1 81 ? 10.518 -6.838 -1.689 1.00 83.56 81 SER A N 1
ATOM 596 C CA . SER A 1 81 ? 10.748 -5.799 -0.688 1.00 83.56 81 SER A CA 1
ATOM 597 C C . SER A 1 81 ? 10.165 -6.213 0.661 1.00 83.56 81 SER A C 1
ATOM 599 O O . SER A 1 81 ? 8.957 -6.417 0.790 1.00 83.56 81 SER A O 1
ATOM 601 N N . GLU A 1 82 ? 11.015 -6.2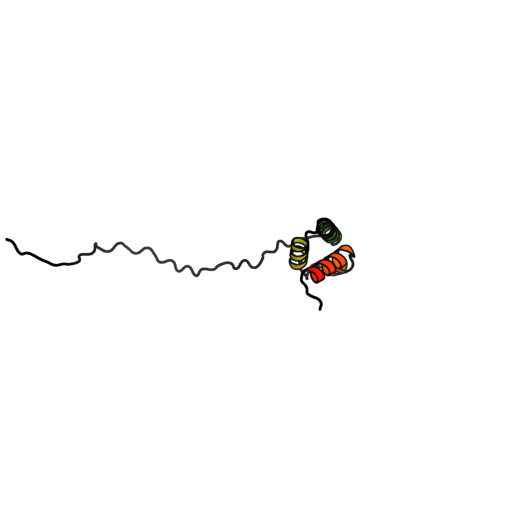84 1.688 1.00 88.88 82 GLU A N 1
ATOM 602 C CA . GLU A 1 82 ? 10.612 -6.687 3.042 1.00 88.88 82 GLU A CA 1
ATOM 603 C C . GLU A 1 82 ? 9.489 -5.797 3.595 1.00 88.88 82 GLU A C 1
ATOM 605 O O . GLU A 1 82 ? 8.495 -6.316 4.096 1.00 88.88 82 GLU A O 1
ATOM 610 N N . ALA A 1 83 ? 9.584 -4.475 3.401 1.00 86.81 83 ALA A N 1
ATOM 611 C CA . ALA A 1 83 ? 8.562 -3.514 3.822 1.00 86.81 83 ALA A CA 1
ATOM 612 C C . ALA A 1 83 ? 7.169 -3.830 3.246 1.00 86.81 83 ALA A C 1
ATOM 614 O O . ALA A 1 83 ? 6.156 -3.687 3.926 1.00 86.81 83 ALA A O 1
ATOM 615 N N . VAL A 1 84 ? 7.097 -4.312 2.002 1.00 86.81 84 VAL A N 1
ATOM 616 C CA . VAL A 1 84 ? 5.819 -4.629 1.345 1.00 86.81 84 VAL A CA 1
ATOM 617 C C . VAL A 1 84 ? 5.260 -5.948 1.861 1.00 86.81 84 VAL A C 1
ATOM 619 O O . VAL A 1 84 ? 4.059 -6.052 2.120 1.00 86.81 84 VAL A O 1
ATOM 622 N N . LEU A 1 85 ? 6.111 -6.965 2.014 1.00 88.19 85 LEU A N 1
ATOM 623 C CA . LEU A 1 85 ? 5.711 -8.253 2.583 1.00 88.19 85 LEU A CA 1
ATOM 624 C C . LEU A 1 85 ? 5.201 -8.080 4.018 1.00 88.19 85 LEU A C 1
ATOM 626 O O . LEU A 1 85 ? 4.163 -8.638 4.380 1.00 88.19 85 LEU A O 1
ATOM 630 N N . ARG A 1 86 ? 5.884 -7.247 4.805 1.00 89.50 86 ARG A N 1
ATOM 631 C CA . ARG A 1 86 ? 5.500 -6.882 6.169 1.00 89.50 86 ARG A CA 1
ATOM 632 C C . ARG A 1 86 ? 4.162 -6.152 6.199 1.00 89.50 86 ARG A C 1
ATOM 634 O O . ARG A 1 86 ? 3.242 -6.606 6.877 1.00 89.50 86 ARG A O 1
ATOM 641 N N . ALA A 1 87 ? 4.008 -5.120 5.373 1.00 90.00 87 ALA A N 1
ATOM 642 C CA . ALA A 1 87 ? 2.752 -4.400 5.210 1.00 90.00 87 ALA A CA 1
ATOM 643 C C . ALA A 1 87 ? 1.583 -5.324 4.833 1.00 90.00 87 ALA A C 1
ATOM 645 O O . ALA A 1 87 ? 0.494 -5.222 5.399 1.00 90.00 87 ALA A O 1
ATOM 646 N N . ARG A 1 88 ? 1.802 -6.270 3.910 1.00 86.88 88 ARG A N 1
ATOM 647 C CA . ARG A 1 88 ? 0.799 -7.276 3.529 1.00 86.88 88 ARG A CA 1
ATOM 648 C C . ARG A 1 88 ? 0.412 -8.175 4.700 1.00 86.88 88 ARG A C 1
ATOM 650 O O . ARG A 1 88 ? -0.778 -8.409 4.893 1.00 86.88 88 ARG A O 1
ATOM 657 N N . ALA A 1 89 ? 1.381 -8.649 5.482 1.00 88.88 89 ALA A N 1
ATOM 658 C CA . ALA A 1 89 ? 1.114 -9.469 6.662 1.00 88.88 89 ALA A CA 1
ATOM 659 C C . ALA A 1 89 ? 0.294 -8.701 7.711 1.00 88.88 89 ALA A C 1
ATOM 661 O O . ALA A 1 89 ? -0.675 -9.234 8.250 1.00 88.88 89 ALA A O 1
ATOM 662 N N . ILE A 1 90 ? 0.628 -7.429 7.944 1.00 89.69 90 ILE A N 1
ATOM 663 C CA . ILE A 1 90 ? -0.093 -6.548 8.870 1.00 89.69 90 ILE A CA 1
ATOM 664 C C . ILE A 1 90 ? -1.537 -6.331 8.408 1.00 89.69 90 ILE A C 1
ATOM 666 O O . ILE A 1 90 ? -2.467 -6.485 9.199 1.00 89.69 90 ILE A O 1
ATOM 670 N N . VAL A 1 91 ? -1.749 -6.036 7.123 1.00 89.25 91 VAL A N 1
ATOM 671 C CA . VAL A 1 91 ? -3.096 -5.866 6.557 1.00 89.25 91 VAL A CA 1
ATOM 672 C C . VAL A 1 91 ? -3.894 -7.170 6.615 1.00 89.25 91 VAL A C 1
ATOM 674 O O . VAL A 1 91 ? -5.070 -7.140 6.974 1.00 89.25 91 VAL A O 1
ATOM 677 N N . ALA A 1 92 ? -3.284 -8.318 6.309 1.00 85.56 92 ALA A N 1
ATOM 678 C CA . ALA A 1 92 ? -3.943 -9.623 6.395 1.00 85.56 92 ALA A CA 1
ATOM 679 C C . ALA A 1 92 ? -4.375 -9.949 7.834 1.00 85.56 92 ALA A C 1
ATOM 681 O O . ALA A 1 92 ? -5.507 -10.378 8.062 1.00 85.56 92 ALA A O 1
ATOM 682 N N . TYR A 1 93 ? -3.509 -9.660 8.810 1.00 85.44 93 TYR A N 1
ATOM 683 C CA . TYR A 1 93 ? -3.821 -9.809 10.229 1.00 85.44 93 TYR A CA 1
ATOM 684 C C . TYR A 1 93 ? -4.954 -8.871 10.666 1.00 85.44 93 TYR A C 1
ATOM 686 O O . TYR A 1 93 ? -5.888 -9.298 11.341 1.00 85.44 93 TYR A O 1
ATOM 694 N N . HIS A 1 94 ? -4.918 -7.609 10.233 1.00 84.81 94 HIS A N 1
ATOM 695 C CA . HIS A 1 94 ? -5.935 -6.613 10.570 1.00 84.81 94 HIS A CA 1
ATOM 696 C C . HIS A 1 94 ? -7.305 -6.912 9.939 1.00 84.81 94 HIS A C 1
ATOM 698 O O . HIS A 1 94 ? -8.338 -6.709 10.567 1.00 84.81 94 HIS A O 1
ATOM 704 N N . THR A 1 95 ? -7.322 -7.432 8.710 1.00 78.25 95 THR A N 1
ATOM 705 C CA . THR A 1 95 ? -8.556 -7.798 7.990 1.00 78.25 95 THR A CA 1
ATOM 706 C C . THR A 1 95 ? -9.133 -9.151 8.416 1.00 78.25 95 THR A C 1
ATOM 708 O O . THR A 1 95 ? -10.213 -9.523 7.959 1.00 78.25 95 THR A O 1
ATOM 711 N N . GLY A 1 96 ? -8.448 -9.899 9.289 1.00 75.81 96 GLY A N 1
ATOM 712 C CA . GLY A 1 96 ? -8.891 -11.221 9.742 1.00 75.81 96 GLY A CA 1
ATOM 713 C C . GLY A 1 96 ? -8.884 -12.289 8.640 1.00 75.81 96 GLY A C 1
ATOM 714 O O . GLY A 1 96 ? -9.542 -13.322 8.769 1.00 75.81 96 GLY A O 1
ATOM 715 N N . HIS A 1 97 ? -8.160 -12.057 7.543 1.00 60.88 97 HIS A N 1
ATOM 716 C CA . HIS A 1 97 ? -7.980 -13.019 6.457 1.00 60.88 97 HIS A CA 1
ATOM 717 C C . HIS A 1 97 ? -6.831 -13.985 6.801 1.00 60.88 97 HIS A C 1
ATOM 719 O O . HIS A 1 97 ? -5.711 -13.835 6.324 1.00 60.88 97 HIS A O 1
ATOM 725 N N . PHE A 1 98 ? -7.104 -14.993 7.635 1.00 57.97 98 PHE A N 1
ATOM 726 C CA . PHE A 1 98 ? -6.113 -15.986 8.095 1.00 57.97 98 PHE A CA 1
ATOM 727 C C . PHE A 1 98 ? -5.862 -17.155 7.116 1.00 57.97 98 PHE A C 1
ATOM 729 O O . PHE A 1 98 ? -5.498 -18.244 7.562 1.00 57.97 98 PHE A O 1
ATOM 736 N N . ARG A 1 99 ? -6.126 -16.986 5.815 1.00 52.66 99 ARG A N 1
ATOM 737 C CA . ARG A 1 99 ? -6.077 -18.086 4.835 1.00 52.66 99 ARG A CA 1
ATOM 738 C C . ARG A 1 99 ? -4.783 -18.115 4.033 1.00 52.66 99 ARG A C 1
ATOM 740 O O . ARG A 1 99 ? -4.398 -17.046 3.521 1.00 52.66 99 ARG A O 1
#

Sequence (99 aa):
MAVGPPTGGSGNPPPHPAPPVQPHPILAPSPLFALPTLNFTASQVATVCETLEESGDIERLARFLWSLPVAHPNVTELDRSEAVLRARAIVAYHTGHFR

Foldseek 3Di:
DDDDDDDDDDDDDDDDPDDPPDPDPPPPPPCPPPLPQPPDALVRLLVVLQVCVVVVVLVVLVVVVVSHPPPDPCVVVNVVRPSNVVSVVVNCVVVVVPD

Organism: Anopheles sinensis (NCBI:txid74873)